Protein AF-D4YV98-F1 (afdb_monomer)

Nearest PDB structures (foldseek):
  6u4b-assembly1_A  TM=9.496E-01  e=3.202E-06  Klebsiella pneumoniae
  7rgo-assembly1_B  TM=4.387E-01  e=6.402E+00  Escherichia coli

Solvent-accessible surface area (backbone atoms only — not comparable to full-atom values): 5021 Å² total; per-residue (Å²): 131,92,75,83,43,52,41,35,32,30,41,28,78,63,90,68,88,72,82,87,59,86,46,61,41,51,29,29,42,29,28,66,78,64,66,59,93,90,64,92,47,49,50,15,52,54,82,62,54,51,10,81,47,19,94,81,50,46,68,51,21,43,54,50,17,41,70,66,65,62,70,94,62,77,42,81,47,78,43,49,61,90,70,120

InterPro domains:
  IPR025536 Domain of unknown function DUF4422 [PF14393] (8-84)

pLDDT: mean 95.53, std 5.88, range [60.16, 98.81]

Radius of gyration: 12.48 Å; Cα contacts (8 Å, |Δi|>4): 152; chains: 1; bounding box: 36×26×37 Å

Secondary structure (DSSP, 8-state):
-PPP-EEEEEEESS------STTEEEEETTHHHH--TT--SEETTSSS--GGGHHHHTTHHHHHHHHHH--S-SEEEEEETT--

Mean predicted aligned error: 2.8 Å

Sequence (84 aa):
MFKIKTVIMVAAHKKFPMPHSEGYLPVLVGAAKNYKPGIKYQRDDEGENISSKNPNYNELTAVYWAWKNLKDVDAIGLVHYRRL

Organism: NCBI:txid585524

Foldseek 3Di:
DDDAAAAEEAEDCDDDDDDPDPRYAYENALCVPRDDPPPPGHYLPPDDFDRPCCVPCPCVRVVVSCVGPPDPHRYYHYDYNVGD

Structure (mmCIF, N/CA/C/O backbone):
data_AF-D4YV98-F1
#
_entry.id   AF-D4YV98-F1
#
loop_
_atom_site.group_PDB
_atom_site.id
_atom_site.type_symbol
_atom_site.label_atom_id
_atom_site.label_alt_id
_atom_site.label_comp_id
_atom_site.label_asym_id
_atom_site.label_entity_id
_atom_site.label_seq_id
_atom_site.pdbx_PDB_ins_code
_atom_site.Cartn_x
_atom_site.Cartn_y
_atom_site.Cartn_z
_atom_site.occupancy
_atom_site.B_iso_or_equiv
_atom_site.auth_seq_id
_atom_site.auth_comp_id
_atom_site.auth_asym_id
_atom_site.auth_atom_id
_atom_site.pdbx_PDB_model_num
ATOM 1 N N . MET A 1 1 ? -23.155 3.335 20.230 1.00 60.16 1 MET A N 1
ATOM 2 C CA . MET A 1 1 ? -22.129 2.269 20.211 1.00 60.16 1 MET A CA 1
ATOM 3 C C . MET A 1 1 ? -21.007 2.7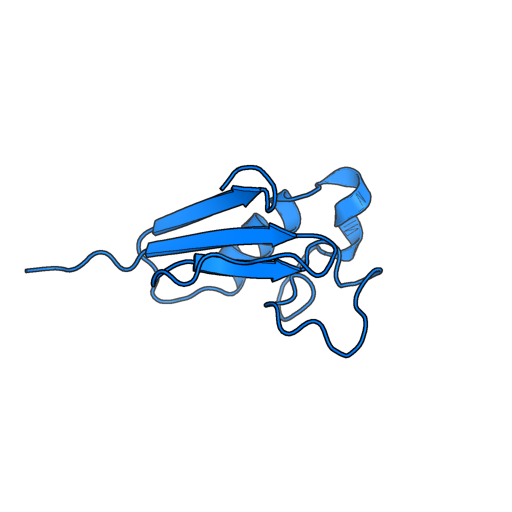59 19.306 1.00 60.16 1 MET A C 1
ATOM 5 O O . MET A 1 1 ? -21.316 3.108 18.174 1.00 60.16 1 MET A O 1
ATOM 9 N N . PHE A 1 2 ? -19.770 2.897 19.790 1.00 70.38 2 PHE A N 1
ATOM 10 C CA . PHE A 1 2 ? -18.647 3.275 18.919 1.00 70.38 2 PHE A CA 1
ATOM 11 C C . PHE A 1 2 ? -18.370 2.115 17.954 1.00 70.38 2 PHE A C 1
ATOM 13 O O . PHE A 1 2 ? -18.154 0.988 18.398 1.00 70.38 2 PHE A O 1
ATOM 20 N N . LYS A 1 3 ? -18.445 2.369 16.644 1.00 82.25 3 LYS A N 1
ATOM 21 C CA . LYS A 1 3 ? -18.096 1.388 15.610 1.00 82.25 3 LYS A CA 1
ATOM 22 C C . LYS A 1 3 ? -16.641 1.641 15.228 1.00 82.25 3 LYS A C 1
ATOM 24 O O . LYS A 1 3 ? -16.339 2.721 14.736 1.00 82.25 3 LYS A O 1
ATOM 29 N N . ILE A 1 4 ? -15.769 0.667 15.479 1.00 90.38 4 ILE A N 1
ATOM 30 C CA . ILE A 1 4 ? -14.362 0.730 15.064 1.00 90.38 4 ILE A CA 1
ATOM 31 C C . ILE A 1 4 ? -14.320 0.787 13.534 1.00 90.38 4 ILE A C 1
ATOM 33 O O . ILE A 1 4 ? -14.894 -0.075 12.860 1.00 90.38 4 ILE A O 1
ATOM 37 N N . LYS A 1 5 ? -13.656 1.802 12.980 1.00 93.50 5 LYS A N 1
ATOM 38 C CA . LYS A 1 5 ? -13.409 1.938 11.545 1.00 93.50 5 LYS A CA 1
ATOM 39 C C . LYS A 1 5 ? -12.120 1.203 11.188 1.00 93.50 5 LYS A C 1
ATOM 41 O O . LYS A 1 5 ? -11.018 1.681 11.450 1.00 93.50 5 LYS A O 1
ATOM 46 N N . THR A 1 6 ? -12.274 0.029 10.585 1.00 95.75 6 THR A N 1
ATOM 47 C CA . THR A 1 6 ? -11.167 -0.850 10.187 1.00 95.75 6 THR A CA 1
ATOM 48 C C . THR A 1 6 ? -10.960 -0.826 8.677 1.00 95.75 6 THR A C 1
ATOM 50 O O . THR A 1 6 ? -11.923 -0.896 7.915 1.00 95.75 6 THR A O 1
ATOM 53 N N . VAL A 1 7 ? -9.698 -0.785 8.249 1.00 97.69 7 VAL A N 1
ATOM 54 C CA . VAL A 1 7 ? -9.298 -0.978 6.849 1.00 97.69 7 VAL A CA 1
ATOM 55 C C . VAL A 1 7 ? -8.336 -2.157 6.768 1.00 97.69 7 VAL A C 1
ATOM 57 O O . VAL A 1 7 ? -7.285 -2.145 7.399 1.00 97.69 7 VAL A O 1
ATOM 60 N N . ILE A 1 8 ? -8.668 -3.171 5.973 1.00 97.56 8 ILE A N 1
ATOM 61 C CA . ILE A 1 8 ? -7.799 -4.317 5.696 1.00 97.56 8 ILE A CA 1
ATOM 62 C C . ILE A 1 8 ? -7.258 -4.164 4.279 1.00 97.56 8 ILE A C 1
ATOM 64 O O . ILE A 1 8 ? -7.979 -4.327 3.294 1.00 97.56 8 ILE A O 1
ATOM 68 N N . MET A 1 9 ? -5.974 -3.847 4.162 1.00 98.19 9 MET A N 1
ATOM 69 C CA . MET A 1 9 ? -5.323 -3.723 2.867 1.00 98.19 9 MET A CA 1
ATOM 70 C C . MET A 1 9 ? -5.071 -5.094 2.251 1.00 98.19 9 MET A C 1
ATOM 72 O O . MET A 1 9 ? -4.441 -5.951 2.869 1.00 98.19 9 MET A O 1
ATOM 76 N N . VAL A 1 10 ? -5.496 -5.275 1.004 1.00 98.31 10 VAL A N 1
ATOM 77 C CA . VAL A 1 10 ? -5.150 -6.442 0.190 1.00 98.31 10 VAL A CA 1
ATOM 78 C C . VAL A 1 10 ? -3.982 -6.065 -0.710 1.00 98.31 10 VAL A C 1
ATOM 80 O O . VAL A 1 10 ? -4.172 -5.418 -1.740 1.00 98.31 10 VAL A O 1
ATOM 83 N N . ALA A 1 11 ? -2.770 -6.461 -0.330 1.00 98.31 11 ALA A N 1
ATOM 84 C CA . ALA A 1 11 ? -1.577 -6.166 -1.113 1.00 98.31 11 ALA A CA 1
ATOM 85 C C . ALA A 1 11 ? -1.504 -7.059 -2.360 1.00 98.31 11 ALA A C 1
ATOM 87 O O . ALA A 1 11 ? -1.456 -8.291 -2.265 1.00 98.31 11 ALA A O 1
ATOM 88 N N . ALA A 1 12 ? -1.481 -6.428 -3.535 1.00 97.56 12 ALA A N 1
ATOM 89 C CA . ALA A 1 12 ? -1.414 -7.077 -4.838 1.00 97.56 12 ALA A CA 1
ATOM 90 C C . ALA A 1 12 ? -0.408 -6.361 -5.749 1.00 97.56 12 ALA A C 1
ATOM 92 O O . ALA A 1 12 ? -0.296 -5.146 -5.716 1.00 97.56 12 ALA A O 1
ATOM 93 N N . HIS A 1 13 ? 0.290 -7.091 -6.619 1.00 96.38 13 HIS A N 1
ATOM 94 C CA . HIS A 1 13 ? 1.168 -6.503 -7.652 1.00 96.38 13 HIS A CA 1
ATOM 95 C C . HIS A 1 13 ? 0.575 -6.612 -9.070 1.00 96.38 13 HIS A C 1
ATOM 97 O O . HIS A 1 13 ? 1.250 -6.350 -10.063 1.00 96.38 13 HIS A O 1
ATOM 103 N N . LYS A 1 14 ? -0.670 -7.093 -9.182 1.00 94.94 14 LYS A N 1
ATOM 104 C CA . LYS A 1 14 ? -1.407 -7.296 -10.437 1.00 94.94 14 LYS A CA 1
ATOM 105 C C . LYS A 1 14 ? -2.900 -7.443 -10.161 1.00 94.94 14 LYS A C 1
ATOM 107 O O . LYS A 1 14 ? -3.298 -7.697 -9.027 1.00 94.94 14 LYS A O 1
ATOM 112 N N . LYS A 1 15 ? -3.716 -7.355 -11.214 1.00 95.38 15 LYS A N 1
ATOM 113 C CA . LYS A 1 15 ? -5.159 -7.610 -11.131 1.00 95.38 15 LYS A CA 1
ATOM 114 C C . LYS A 1 15 ? -5.441 -9.031 -10.619 1.00 95.38 15 LYS A C 1
ATOM 116 O O . LYS A 1 15 ? -4.849 -9.995 -11.104 1.00 95.38 15 LYS A O 1
ATOM 121 N N . PHE A 1 16 ? -6.361 -9.144 -9.670 1.00 95.25 16 PHE A N 1
ATOM 122 C CA . PHE A 1 16 ? -6.818 -10.392 -9.064 1.00 95.25 16 PHE A CA 1
ATOM 123 C C . PHE A 1 16 ? -8.271 -10.243 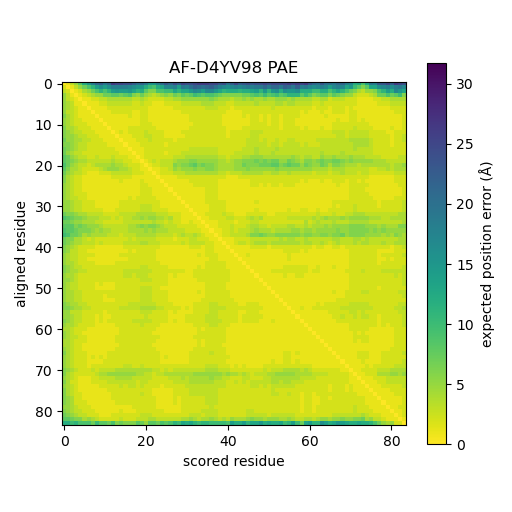-8.564 1.00 95.25 16 PHE A C 1
ATOM 125 O O . PHE A 1 16 ? -8.708 -9.106 -8.351 1.00 95.25 16 PHE A O 1
ATOM 132 N N . PRO A 1 17 ? -9.039 -11.337 -8.396 1.00 94.81 17 PRO A N 1
ATOM 133 C CA . PRO A 1 17 ? -10.313 -11.289 -7.681 1.00 94.81 17 PRO A CA 1
ATOM 134 C C . PRO A 1 17 ? -10.139 -10.694 -6.279 1.00 94.81 17 PRO A C 1
ATOM 136 O O . PRO A 1 17 ? -9.275 -11.133 -5.527 1.00 94.81 17 PRO A O 1
ATOM 139 N N . MET A 1 18 ? -10.929 -9.676 -5.948 1.00 95.19 18 MET A N 1
ATOM 140 C CA . MET A 1 18 ? -10.874 -8.993 -4.653 1.00 95.19 18 MET A CA 1
ATOM 141 C C . MET A 1 18 ? -12.099 -9.365 -3.818 1.00 95.19 18 MET A C 1
ATOM 143 O O . MET A 1 18 ? -13.132 -9.694 -4.399 1.00 95.19 18 MET A O 1
ATOM 147 N N . PRO A 1 19 ? -12.016 -9.323 -2.479 1.00 93.31 19 PRO A N 1
ATOM 148 C CA . PRO A 1 19 ? -13.181 -9.504 -1.626 1.00 93.31 19 PRO A CA 1
ATOM 149 C C . PRO A 1 19 ? -14.161 -8.343 -1.835 1.00 93.31 19 PRO A C 1
ATOM 151 O O . PRO A 1 19 ? -13.754 -7.207 -2.074 1.00 93.31 19 PRO A O 1
ATOM 154 N N . HIS A 1 20 ? -15.459 -8.640 -1.768 1.00 90.75 20 HIS A N 1
ATOM 155 C CA . HIS A 1 20 ? -16.524 -7.644 -1.956 1.00 90.75 20 HIS A CA 1
ATOM 156 C C . HIS A 1 20 ? -17.041 -7.080 -0.624 1.00 90.75 20 HIS A C 1
ATOM 158 O O . HIS A 1 20 ? -17.845 -6.151 -0.618 1.00 90.75 20 HIS A O 1
ATOM 164 N N . SER A 1 21 ? -16.606 -7.654 0.499 1.00 92.25 21 SER A N 1
ATOM 165 C CA . SER A 1 21 ? -16.992 -7.211 1.836 1.00 92.25 21 SER A CA 1
ATOM 166 C C . SER A 1 21 ? -16.441 -5.818 2.142 1.00 92.25 21 SER A C 1
ATOM 168 O O . SER A 1 21 ? -15.318 -5.481 1.760 1.00 92.25 21 SER A O 1
ATOM 170 N N . GLU A 1 22 ? -17.221 -5.027 2.877 1.00 91.69 22 GLU A N 1
ATOM 171 C CA . GLU A 1 22 ? -16.815 -3.703 3.350 1.00 91.69 22 GLU A CA 1
ATOM 172 C C . GLU A 1 22 ? -15.525 -3.780 4.190 1.00 91.69 22 GLU A C 1
ATOM 174 O O . GLU A 1 22 ? -15.278 -4.762 4.893 1.00 91.69 22 GLU A O 1
ATOM 179 N N . GLY A 1 23 ? -14.692 -2.740 4.113 1.00 93.06 23 GLY A N 1
ATOM 180 C CA . GLY A 1 23 ? -13.451 -2.624 4.886 1.00 93.06 23 GLY A CA 1
ATOM 181 C C . GLY A 1 23 ? -12.204 -3.178 4.194 1.00 93.06 23 GLY A C 1
ATOM 182 O O . GLY A 1 23 ? -11.098 -2.849 4.617 1.00 93.06 23 GLY A O 1
ATOM 183 N N . TYR A 1 24 ? -12.334 -3.946 3.108 1.00 96.75 24 TYR A N 1
ATOM 184 C CA . TYR A 1 24 ? -11.178 -4.355 2.308 1.00 96.75 24 TYR A CA 1
ATOM 185 C C . TYR A 1 24 ? -10.772 -3.279 1.298 1.00 96.75 24 TYR A C 1
ATOM 187 O O . TYR A 1 24 ? -11.584 -2.808 0.504 1.00 96.75 24 TYR A O 1
ATOM 195 N N . LEU A 1 25 ? -9.485 -2.934 1.294 1.00 97.56 25 LEU A N 1
ATOM 196 C CA . LEU A 1 25 ? -8.888 -1.962 0.382 1.00 97.56 25 LEU A CA 1
ATOM 197 C C . LEU A 1 25 ? -7.822 -2.647 -0.483 1.00 97.56 25 LEU A C 1
ATOM 199 O O . LEU A 1 25 ? -6.725 -2.917 0.006 1.00 97.56 25 LEU A O 1
ATOM 203 N N . PRO A 1 26 ? -8.093 -2.939 -1.764 1.00 97.88 26 PRO A N 1
ATOM 204 C CA . PRO A 1 26 ? -7.058 -3.398 -2.683 1.00 97.88 26 PRO A CA 1
ATOM 205 C C . PRO A 1 26 ? -5.966 -2.339 -2.851 1.00 97.88 26 PRO A C 1
ATOM 207 O O . PRO A 1 26 ? -6.262 -1.211 -3.253 1.00 97.88 26 PRO A O 1
ATOM 210 N N . VAL A 1 27 ? -4.712 -2.715 -2.590 1.00 98.50 27 VAL A N 1
ATOM 211 C CA . VAL A 1 27 ? -3.535 -1.853 -2.757 1.00 98.50 27 VAL A CA 1
ATOM 212 C C . VAL A 1 27 ? -2.590 -2.460 -3.794 1.00 98.50 27 VAL A C 1
ATOM 214 O O . VAL A 1 27 ? -2.139 -3.598 -3.643 1.00 98.50 27 VAL A O 1
ATOM 217 N N . LEU A 1 28 ? -2.279 -1.702 -4.848 1.00 98.56 28 LEU A N 1
ATOM 218 C CA . LEU A 1 28 ? -1.232 -2.031 -5.809 1.00 98.56 28 LEU A CA 1
ATOM 219 C C . LEU A 1 28 ? 0.131 -1.669 -5.208 1.00 98.56 28 LEU A C 1
ATOM 221 O O . LEU A 1 28 ? 0.474 -0.490 -5.138 1.00 98.56 28 LEU A O 1
ATOM 225 N N . VAL A 1 29 ? 0.889 -2.679 -4.780 1.00 98.50 29 VAL A N 1
ATOM 226 C CA . VAL A 1 29 ? 2.234 -2.503 -4.211 1.00 98.50 29 VAL A CA 1
ATOM 227 C C . VAL A 1 29 ? 3.300 -2.414 -5.294 1.00 98.50 29 VAL A C 1
ATOM 229 O O . VAL A 1 29 ? 3.215 -3.093 -6.323 1.00 98.50 29 VAL A O 1
ATOM 232 N N . GLY A 1 30 ? 4.319 -1.585 -5.068 1.00 98.38 30 GLY A N 1
ATOM 233 C CA . GLY A 1 30 ? 5.348 -1.297 -6.065 1.00 98.38 30 GLY A CA 1
ATOM 234 C C . GLY A 1 30 ? 4.805 -0.570 -7.297 1.00 98.38 30 GLY A C 1
ATOM 235 O O . GLY A 1 30 ? 5.392 -0.694 -8.381 1.00 98.38 30 GLY A O 1
ATOM 236 N N . ALA A 1 31 ? 3.702 0.174 -7.141 1.00 98.31 31 ALA A N 1
ATOM 237 C CA . ALA A 1 31 ? 3.025 0.901 -8.212 1.00 98.31 31 ALA A CA 1
ATOM 238 C C . ALA A 1 31 ? 3.961 1.851 -8.970 1.00 98.31 31 ALA A C 1
ATOM 240 O O . ALA A 1 31 ? 3.834 1.964 -10.190 1.00 98.31 31 ALA A O 1
ATOM 241 N N . ALA A 1 32 ? 4.987 2.389 -8.296 1.00 98.25 32 ALA A N 1
ATOM 242 C CA . ALA A 1 32 ? 6.014 3.236 -8.901 1.00 98.25 32 ALA A CA 1
ATOM 243 C C . ALA A 1 32 ? 6.738 2.582 -10.095 1.00 98.25 32 ALA A C 1
ATOM 245 O O . ALA A 1 32 ? 7.367 3.277 -10.890 1.00 98.25 32 ALA A O 1
ATOM 246 N N . LYS A 1 33 ? 6.699 1.246 -10.214 1.00 96.25 33 LYS A N 1
ATOM 247 C CA . LYS A 1 33 ? 7.343 0.492 -11.303 1.00 96.25 33 LYS A CA 1
ATOM 248 C C . LYS A 1 33 ? 6.393 -0.408 -12.090 1.00 96.25 33 LYS A C 1
ATOM 250 O O . LYS A 1 33 ? 6.707 -0.741 -13.230 1.00 96.25 33 LYS A O 1
ATOM 255 N N . ASN A 1 34 ? 5.285 -0.860 -11.500 1.00 94.94 34 ASN A N 1
ATOM 256 C CA . ASN A 1 34 ? 4.431 -1.893 -12.100 1.00 94.94 34 ASN A CA 1
ATOM 257 C C . ASN A 1 34 ? 3.017 -1.420 -12.479 1.00 94.94 34 ASN A C 1
ATOM 259 O O . ASN A 1 34 ? 2.249 -2.222 -13.021 1.00 94.94 34 ASN A O 1
ATOM 263 N N . TYR A 1 35 ? 2.671 -0.152 -12.227 1.00 96.25 35 TYR A N 1
ATOM 264 C CA . TYR A 1 35 ? 1.357 0.377 -12.574 1.00 96.25 35 TYR A CA 1
ATOM 265 C C . TYR A 1 35 ? 1.089 0.306 -14.083 1.00 96.25 35 TYR A C 1
ATOM 267 O O . TYR A 1 35 ? 1.941 0.613 -14.918 1.00 96.25 35 TYR A O 1
ATOM 275 N N . LYS A 1 36 ? -0.140 -0.092 -14.424 1.00 92.50 36 LYS A N 1
ATOM 276 C CA . LYS A 1 36 ? -0.676 -0.092 -15.785 1.00 92.50 36 LYS A CA 1
ATOM 277 C C . LYS A 1 36 ? -2.114 0.431 -15.763 1.00 92.50 36 LYS A C 1
ATOM 279 O O . LYS A 1 36 ? -2.862 0.067 -14.847 1.00 92.50 36 LYS A O 1
ATOM 284 N N . PRO A 1 37 ? -2.538 1.211 -16.776 1.00 92.88 37 PRO A N 1
ATOM 285 C CA . PRO A 1 37 ? -3.935 1.604 -16.922 1.00 92.88 37 PRO A CA 1
ATOM 286 C C . PRO A 1 37 ? -4.880 0.393 -16.850 1.00 92.88 37 PRO A C 1
ATOM 288 O O . PRO A 1 37 ? -4.598 -0.663 -17.415 1.00 92.88 37 PRO A O 1
ATOM 291 N N . GLY A 1 38 ? -6.004 0.544 -16.143 1.00 90.75 38 GLY A N 1
ATOM 292 C CA . GLY A 1 38 ? -7.030 -0.500 -15.999 1.00 90.75 38 GLY A CA 1
ATOM 293 C C . GLY A 1 38 ? -7.002 -1.287 -14.680 1.00 90.75 38 GLY A C 1
ATOM 294 O O . GLY A 1 38 ? -7.943 -2.037 -14.410 1.00 90.75 38 GLY A O 1
ATOM 295 N N . ILE A 1 39 ? -5.986 -1.096 -13.830 1.00 93.94 39 ILE A N 1
ATOM 296 C CA . ILE A 1 39 ? -5.991 -1.571 -12.436 1.00 93.94 39 ILE A CA 1
ATOM 297 C C . ILE A 1 39 ? -6.500 -0.434 -11.543 1.00 93.94 39 ILE A C 1
ATOM 299 O O . ILE A 1 39 ? -5.806 0.556 -11.346 1.00 93.94 39 ILE A O 1
ATOM 303 N N . LYS A 1 40 ? -7.720 -0.575 -11.010 1.00 94.25 40 LYS A N 1
ATOM 304 C CA . LYS A 1 40 ? -8.389 0.434 -10.163 1.00 94.25 40 LYS A CA 1
ATOM 305 C C . LYS A 1 40 ? -8.156 0.203 -8.661 1.00 94.25 40 LYS A C 1
ATOM 307 O O . LYS A 1 40 ? -9.088 0.297 -7.872 1.00 94.25 40 LYS A O 1
ATOM 312 N N . TYR A 1 41 ? -6.948 -0.201 -8.284 1.00 97.44 41 TYR A N 1
ATOM 313 C CA . TYR A 1 41 ? -6.570 -0.376 -6.877 1.00 97.44 41 TYR A CA 1
ATOM 314 C C . TYR A 1 41 ? -5.981 0.924 -6.344 1.00 97.44 41 TYR A C 1
ATOM 316 O O . TYR A 1 41 ? -5.459 1.715 -7.131 1.00 97.44 41 TYR A O 1
ATOM 324 N N . GLN A 1 42 ? -6.023 1.121 -5.027 1.00 98.12 42 GLN A N 1
ATOM 325 C CA . GLN A 1 42 ? -5.252 2.189 -4.400 1.00 98.12 42 GLN A CA 1
ATOM 326 C C . GLN A 1 42 ? -3.775 1.948 -4.698 1.00 98.12 42 GLN A C 1
ATOM 328 O O . GLN A 1 42 ? -3.286 0.838 -4.506 1.00 98.12 42 GLN A O 1
ATOM 333 N N . ARG A 1 43 ? -3.050 2.947 -5.186 1.00 98.50 43 ARG A N 1
ATOM 334 C CA . ARG A 1 43 ? -1.624 2.779 -5.467 1.00 98.50 43 ARG A CA 1
ATOM 335 C C . ARG A 1 43 ? -0.800 3.184 -4.258 1.00 98.50 43 ARG A C 1
ATOM 337 O O . ARG A 1 43 ? -1.089 4.198 -3.626 1.00 98.50 43 ARG A O 1
ATOM 344 N N . ASP A 1 44 ? 0.232 2.403 -3.961 1.00 98.69 44 ASP A N 1
ATOM 345 C CA . ASP A 1 44 ? 1.159 2.710 -2.872 1.00 98.69 44 ASP A CA 1
ATOM 346 C C . ASP A 1 44 ? 2.170 3.811 -3.226 1.00 98.69 44 ASP A C 1
ATOM 348 O O . ASP A 1 44 ? 2.967 4.174 -2.371 1.00 98.69 44 ASP A O 1
ATOM 352 N N . ASP A 1 45 ? 2.166 4.330 -4.459 1.00 98.69 45 ASP A N 1
ATOM 353 C CA . ASP A 1 45 ? 3.036 5.415 -4.932 1.00 98.69 45 ASP A CA 1
ATOM 354 C C . ASP A 1 45 ? 2.357 6.795 -4.975 1.00 98.69 45 ASP A C 1
ATOM 356 O O . ASP A 1 45 ? 2.952 7.767 -5.442 1.00 98.69 45 ASP A O 1
ATOM 360 N N . GLU A 1 46 ? 1.129 6.896 -4.468 1.00 98.38 46 GLU A N 1
ATOM 361 C CA . GLU A 1 46 ? 0.406 8.159 -4.303 1.00 98.38 46 GLU A CA 1
ATOM 362 C C . GLU A 1 46 ? 0.698 8.780 -2.928 1.00 98.38 46 GLU A C 1
ATOM 364 O O . GLU A 1 46 ? 0.881 8.066 -1.945 1.00 98.38 46 GLU A O 1
ATOM 369 N N . GLY A 1 47 ? 0.730 10.112 -2.824 1.00 98.19 47 GLY A N 1
ATOM 370 C CA . GLY A 1 47 ? 1.023 10.793 -1.554 1.00 98.19 47 GLY A CA 1
ATOM 371 C C . GLY A 1 47 ? 2.435 10.509 -1.018 1.00 98.19 47 GLY A C 1
ATOM 372 O O . GLY A 1 47 ? 3.374 10.297 -1.788 1.00 98.19 47 GLY A O 1
ATOM 373 N N . GLU A 1 48 ? 2.608 10.515 0.308 1.00 98.69 48 GLU A N 1
ATOM 374 C CA . GLU A 1 48 ? 3.903 10.197 0.932 1.00 98.69 48 GLU A CA 1
ATOM 375 C C . GLU A 1 48 ? 4.128 8.681 0.918 1.00 98.69 48 GLU A C 1
ATOM 377 O O . GLU A 1 48 ? 3.325 7.917 1.458 1.00 98.69 48 GLU A O 1
ATOM 382 N N . ASN A 1 49 ? 5.215 8.228 0.288 1.00 98.81 49 ASN A N 1
ATOM 383 C CA . ASN A 1 49 ? 5.406 6.807 0.035 1.00 98.81 49 ASN A CA 1
ATOM 384 C C . ASN A 1 49 ? 6.864 6.349 -0.092 1.00 98.81 49 ASN A C 1
ATOM 386 O O . ASN A 1 49 ? 7.794 7.141 -0.232 1.00 98.81 49 ASN A O 1
ATOM 390 N N . ILE A 1 50 ? 7.031 5.023 -0.089 1.00 98.75 50 ILE A N 1
ATOM 391 C CA . ILE A 1 50 ? 8.288 4.322 -0.386 1.00 98.75 50 ILE A CA 1
ATOM 392 C C . ILE A 1 50 ? 8.102 3.236 -1.460 1.00 98.75 50 ILE A C 1
ATOM 394 O O . ILE A 1 50 ? 8.839 2.250 -1.474 1.00 98.75 50 ILE A O 1
ATOM 398 N N . SER A 1 51 ? 7.131 3.393 -2.366 1.00 98.75 51 SER A N 1
ATOM 399 C CA . SER A 1 51 ? 6.763 2.373 -3.365 1.00 98.75 51 SER A CA 1
ATOM 400 C C . SER A 1 51 ? 7.949 1.900 -4.216 1.00 98.75 51 SER A C 1
ATOM 402 O O . SER A 1 51 ? 8.118 0.709 -4.483 1.00 98.75 51 SER A O 1
ATOM 404 N N . SER A 1 52 ? 8.864 2.809 -4.570 1.00 98.50 52 SER A N 1
ATOM 405 C CA . SER A 1 52 ? 10.080 2.483 -5.331 1.00 98.50 52 SER A CA 1
ATOM 406 C C . SER A 1 52 ? 11.001 1.470 -4.629 1.00 98.50 52 SER A C 1
ATOM 408 O O . SER A 1 52 ? 11.782 0.78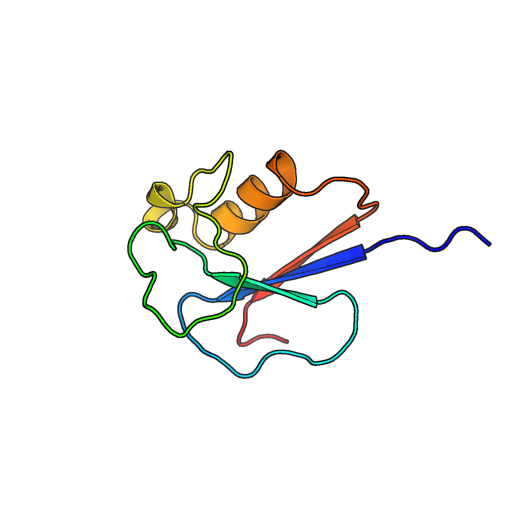6 -5.306 1.00 98.50 52 SER A O 1
ATOM 410 N N . LYS A 1 53 ? 10.876 1.331 -3.299 1.00 98.56 53 LYS A N 1
ATOM 411 C CA . LYS A 1 53 ? 11.597 0.371 -2.450 1.00 98.56 53 LYS A CA 1
ATOM 412 C C . LYS A 1 53 ? 10.884 -0.980 -2.306 1.00 98.56 53 LYS A C 1
ATOM 414 O O . LYS A 1 53 ? 11.422 -1.856 -1.631 1.00 98.56 53 LYS A O 1
ATOM 419 N N . ASN A 1 54 ? 9.743 -1.196 -2.967 1.00 98.62 54 ASN A N 1
ATOM 420 C CA . ASN A 1 54 ? 9.025 -2.477 -2.954 1.00 98.62 54 ASN A CA 1
ATOM 421 C C . ASN A 1 54 ? 9.914 -3.706 -3.238 1.00 98.62 54 ASN A C 1
ATOM 423 O O . ASN A 1 54 ? 9.722 -4.700 -2.553 1.00 98.62 54 ASN A O 1
ATOM 427 N N . PRO A 1 55 ? 10.931 -3.678 -4.130 1.00 98.00 55 PRO A N 1
ATOM 428 C CA . PRO A 1 55 ? 11.819 -4.835 -4.313 1.00 98.00 55 PRO A CA 1
ATOM 429 C C . PRO A 1 55 ? 12.551 -5.307 -3.045 1.00 98.00 55 PRO A C 1
ATOM 431 O O . PRO A 1 55 ? 12.975 -6.455 -2.992 1.00 98.00 55 PRO A O 1
ATOM 434 N N . ASN A 1 56 ? 12.700 -4.433 -2.043 1.00 98.25 56 ASN A N 1
ATOM 435 C CA . ASN A 1 56 ? 13.385 -4.731 -0.784 1.00 98.25 56 ASN A CA 1
ATOM 436 C C . ASN A 1 56 ? 12.416 -4.855 0.404 1.00 98.25 56 ASN A C 1
ATOM 438 O O . ASN A 1 56 ? 12.728 -5.536 1.375 1.00 98.25 56 ASN A O 1
ATOM 442 N N . TYR A 1 57 ? 11.267 -4.173 0.348 1.00 98.19 57 TYR A N 1
ATOM 443 C CA . TYR A 1 57 ? 10.306 -4.079 1.456 1.00 98.19 57 TYR A CA 1
ATOM 444 C C . TYR A 1 57 ? 9.010 -4.867 1.222 1.00 98.19 57 TYR A C 1
ATOM 446 O O . TYR A 1 57 ? 8.243 -5.053 2.165 1.00 98.19 57 TYR A O 1
ATOM 454 N N . ASN A 1 58 ? 8.769 -5.345 -0.001 1.00 97.31 58 ASN A N 1
ATOM 455 C CA . ASN A 1 58 ? 7.545 -6.033 -0.415 1.00 97.31 58 ASN A CA 1
ATOM 456 C C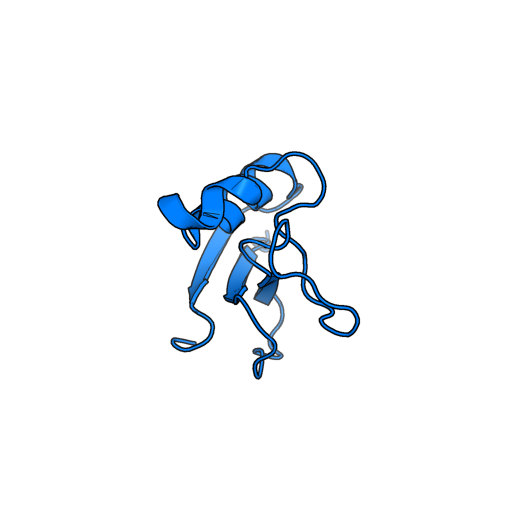 . ASN A 1 58 ? 6.284 -5.306 0.099 1.00 97.31 58 ASN A C 1
ATOM 458 O O . ASN A 1 58 ? 6.205 -4.080 0.032 1.00 97.31 58 ASN A O 1
ATOM 462 N N . GLU A 1 59 ? 5.315 -6.029 0.666 1.00 97.88 59 GLU A N 1
ATOM 463 C CA . GLU A 1 59 ? 4.029 -5.487 1.114 1.00 97.88 59 GLU A CA 1
ATOM 464 C C . GLU A 1 59 ? 4.138 -4.422 2.223 1.00 97.88 59 GLU A C 1
ATOM 466 O O . GLU A 1 59 ? 3.167 -3.710 2.483 1.00 97.88 59 GLU A O 1
ATOM 471 N N . LEU A 1 60 ? 5.310 -4.241 2.847 1.00 98.31 60 LEU A N 1
ATOM 472 C CA . LEU A 1 60 ? 5.522 -3.154 3.807 1.00 98.31 60 LEU A CA 1
ATOM 473 C C . LEU A 1 60 ? 5.412 -1.768 3.161 1.00 98.31 60 LEU A C 1
ATOM 475 O O . LEU A 1 60 ? 5.164 -0.795 3.874 1.00 98.31 60 LEU A O 1
ATOM 479 N N . THR A 1 61 ? 5.537 -1.645 1.834 1.00 98.69 61 THR A N 1
ATOM 480 C CA . THR A 1 61 ? 5.262 -0.370 1.157 1.00 98.69 61 THR A CA 1
ATOM 481 C C . THR A 1 61 ? 3.792 0.038 1.271 1.00 98.69 61 THR A C 1
ATOM 483 O O . THR A 1 61 ? 3.524 1.223 1.461 1.00 98.69 61 THR A O 1
ATOM 486 N N . ALA A 1 62 ? 2.849 -0.917 1.277 1.00 98.69 62 ALA A N 1
ATOM 487 C CA . ALA A 1 62 ? 1.436 -0.643 1.552 1.00 98.69 62 ALA A CA 1
ATOM 488 C C . ALA A 1 62 ? 1.225 -0.171 2.995 1.00 98.69 62 ALA A C 1
ATOM 490 O O . ALA A 1 62 ? 0.494 0.786 3.232 1.00 98.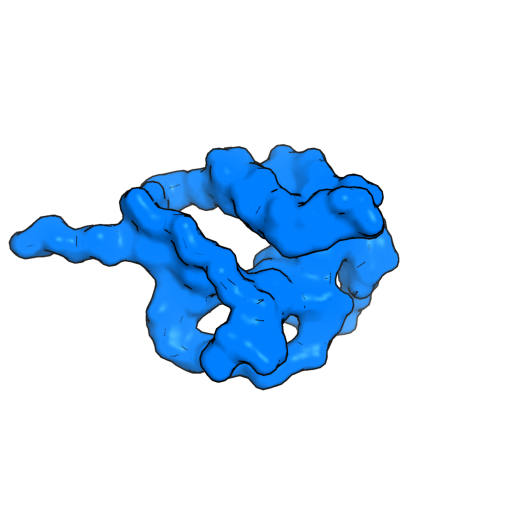69 62 ALA A O 1
ATOM 491 N N . VAL A 1 63 ? 1.894 -0.809 3.962 1.00 98.50 63 VAL A N 1
ATOM 492 C CA . VAL A 1 63 ? 1.806 -0.423 5.381 1.00 98.50 63 VAL A CA 1
ATOM 493 C C . VAL A 1 63 ? 2.343 0.987 5.596 1.00 98.50 63 VAL A C 1
ATOM 495 O O . VAL A 1 63 ? 1.702 1.795 6.265 1.00 98.50 63 VAL A O 1
ATOM 498 N N . TYR A 1 64 ? 3.490 1.308 4.994 1.00 98.69 64 TYR A N 1
ATOM 499 C CA . TYR A 1 64 ? 4.051 2.654 5.047 1.00 98.69 64 TYR A CA 1
ATOM 500 C C . TYR A 1 64 ? 3.097 3.677 4.427 1.00 98.69 64 TYR A C 1
ATOM 502 O O . TYR A 1 64 ? 2.817 4.708 5.035 1.00 98.69 64 TYR A O 1
ATOM 510 N N . TRP A 1 65 ? 2.573 3.382 3.235 1.00 98.75 65 TRP A N 1
ATOM 511 C CA . TRP A 1 65 ? 1.612 4.251 2.568 1.00 98.75 65 TRP A CA 1
ATOM 512 C C . TRP A 1 65 ? 0.381 4.493 3.449 1.00 98.75 65 TRP A C 1
ATOM 514 O O . TRP A 1 65 ? -0.029 5.637 3.634 1.00 98.75 65 TRP A O 1
ATOM 524 N N . ALA A 1 66 ? -0.169 3.449 4.066 1.00 98.50 66 ALA A N 1
ATOM 525 C CA . ALA A 1 66 ? -1.322 3.580 4.942 1.00 98.50 66 ALA A CA 1
ATOM 526 C C . ALA A 1 66 ? -1.032 4.422 6.183 1.00 98.50 66 ALA A C 1
ATOM 528 O O . ALA A 1 66 ? -1.824 5.301 6.511 1.00 98.50 66 ALA A O 1
ATOM 529 N N . TRP A 1 67 ? 0.121 4.215 6.825 1.00 98.06 67 TRP A N 1
ATOM 530 C CA . TRP A 1 67 ? 0.556 5.026 7.964 1.00 98.06 67 TRP A CA 1
ATOM 531 C C . TRP A 1 67 ? 0.571 6.522 7.629 1.00 98.06 67 TRP A C 1
ATOM 533 O O . TRP A 1 67 ? 0.141 7.355 8.431 1.00 98.06 67 TRP A O 1
ATOM 543 N N . LYS A 1 68 ? 1.045 6.879 6.435 1.00 98.50 68 LYS A N 1
ATOM 544 C CA . LYS A 1 68 ? 1.175 8.282 6.043 1.00 98.50 68 LYS A CA 1
ATOM 545 C C . LYS A 1 68 ? -0.121 8.895 5.531 1.00 98.50 68 LYS A C 1
ATOM 547 O O 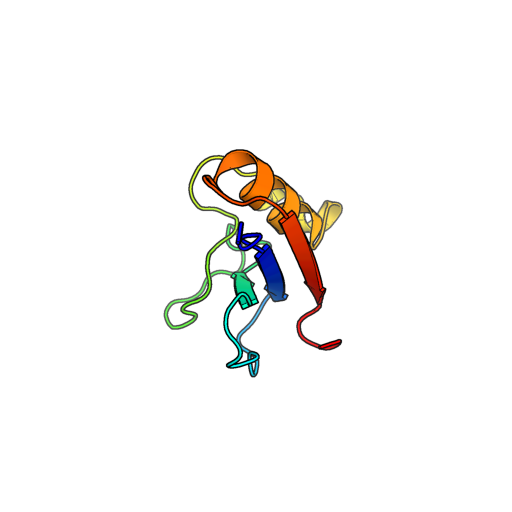. LYS A 1 68 ? -0.418 10.044 5.872 1.00 98.50 68 LYS A O 1
ATOM 552 N N . ASN A 1 69 ? -0.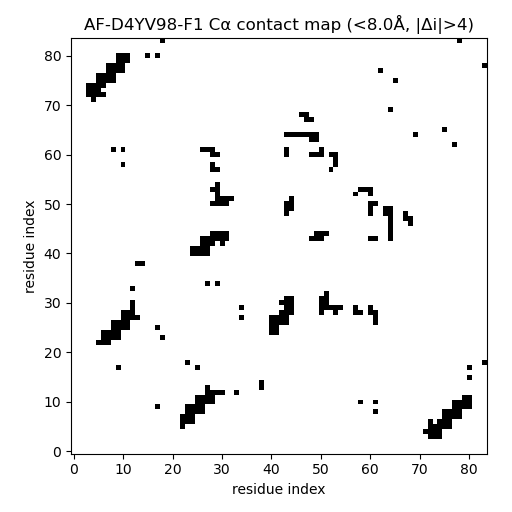909 8.135 4.777 1.00 98.31 69 ASN A N 1
ATOM 553 C CA . ASN A 1 69 ? -1.986 8.689 3.959 1.00 98.31 69 ASN A CA 1
ATOM 554 C C . ASN A 1 69 ? -3.394 8.355 4.472 1.00 98.31 69 ASN A C 1
ATOM 556 O O . ASN A 1 69 ? -4.299 9.161 4.265 1.00 98.31 69 ASN A O 1
ATOM 560 N N . LEU A 1 70 ? -3.606 7.235 5.178 1.00 97.19 70 LEU A N 1
ATOM 561 C CA . LEU A 1 70 ? -4.924 6.944 5.751 1.00 97.19 70 LEU A CA 1
ATOM 562 C C . LEU A 1 70 ? -5.155 7.792 7.005 1.00 97.19 70 LEU A C 1
ATOM 564 O O . LEU A 1 70 ? -4.337 7.817 7.926 1.00 97.19 70 LEU A O 1
ATOM 568 N N . LYS A 1 71 ? -6.287 8.498 7.023 1.00 95.44 71 LYS A N 1
ATOM 569 C CA . LYS A 1 71 ? -6.780 9.299 8.149 1.00 95.44 71 LYS A CA 1
ATOM 570 C C . LYS A 1 71 ? -8.134 8.762 8.599 1.00 95.44 71 LYS A C 1
ATOM 572 O O . LYS A 1 71 ? -8.835 8.109 7.824 1.00 95.44 71 LYS A O 1
ATOM 577 N N . ASP A 1 72 ? -8.483 9.033 9.852 1.00 93.88 72 ASP A N 1
ATOM 578 C CA . ASP A 1 72 ? -9.750 8.615 10.457 1.00 93.88 72 ASP A CA 1
ATOM 579 C C . ASP A 1 72 ? -9.966 7.094 10.384 1.00 93.88 72 ASP A C 1
ATOM 581 O O . ASP A 1 72 ? -11.020 6.634 9.953 1.00 93.88 72 ASP A O 1
ATOM 585 N N . VAL A 1 73 ? -8.948 6.302 10.726 1.00 95.25 73 VAL A N 1
ATOM 586 C CA . VAL A 1 73 ? -9.013 4.833 10.782 1.00 95.25 73 VAL A CA 1
ATOM 587 C C . VAL A 1 73 ? -8.505 4.387 12.149 1.00 95.25 73 VAL A C 1
ATOM 589 O O . VAL A 1 73 ? -7.421 4.793 12.558 1.00 95.25 73 VAL A O 1
ATOM 592 N N . ASP A 1 74 ? -9.271 3.541 12.833 1.00 96.00 74 ASP A N 1
ATOM 593 C CA . ASP A 1 74 ? -8.933 3.049 14.174 1.00 96.00 74 ASP A CA 1
ATOM 594 C C . ASP A 1 74 ? -7.991 1.838 14.121 1.00 96.00 74 ASP A C 1
ATOM 596 O O . ASP A 1 74 ? -7.176 1.629 15.017 1.00 96.00 74 ASP A O 1
ATOM 600 N N . ALA A 1 75 ? -8.104 1.021 13.067 1.00 96.06 75 ALA A N 1
ATOM 601 C CA . ALA A 1 75 ? -7.284 -0.1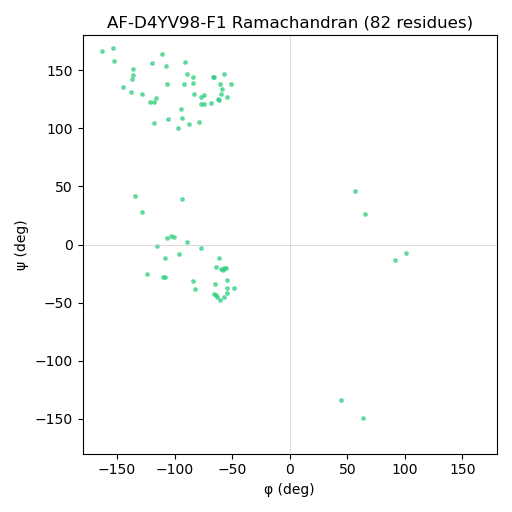70 12.878 1.00 96.06 75 ALA A CA 1
ATOM 602 C C . ALA A 1 75 ? -6.966 -0.422 11.400 1.00 96.06 75 ALA A C 1
ATOM 604 O O . ALA A 1 75 ? -7.851 -0.384 10.541 1.00 96.06 75 ALA A O 1
ATOM 605 N N . ILE A 1 76 ? -5.702 -0.740 11.120 1.00 97.50 76 ILE A N 1
ATOM 606 C CA . ILE A 1 76 ? -5.216 -1.099 9.785 1.00 97.50 76 ILE A CA 1
ATOM 607 C C . ILE A 1 76 ? -4.722 -2.547 9.816 1.00 97.50 76 ILE A C 1
ATOM 609 O O . ILE A 1 76 ? -3.882 -2.906 10.638 1.00 97.50 76 ILE A O 1
ATOM 613 N N . GLY A 1 77 ? -5.242 -3.368 8.909 1.00 96.69 77 GLY A N 1
ATOM 614 C CA . GLY A 1 77 ? -4.789 -4.731 8.648 1.00 96.69 77 GLY A CA 1
ATOM 615 C C . GLY A 1 77 ? -4.108 -4.852 7.286 1.00 96.69 77 GLY A C 1
ATOM 616 O O . GLY A 1 77 ? -4.265 -3.995 6.415 1.00 96.69 77 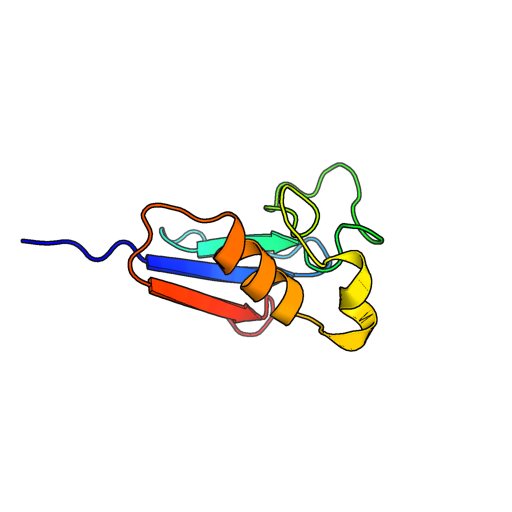GLY A O 1
ATOM 617 N N . LEU A 1 78 ? -3.374 -5.944 7.089 1.00 97.88 78 LEU A N 1
ATOM 618 C CA . LEU A 1 78 ? -2.719 -6.283 5.828 1.00 97.88 78 LEU A CA 1
ATOM 619 C C . LEU A 1 78 ? -2.895 -7.777 5.555 1.00 97.88 78 LEU A C 1
ATOM 621 O O . LEU A 1 78 ? -2.602 -8.605 6.414 1.00 97.88 78 LEU A O 1
ATOM 625 N N . VAL A 1 79 ? -3.320 -8.116 4.342 1.00 97.44 79 VAL A N 1
ATOM 626 C CA . VAL A 1 79 ? -3.412 -9.491 3.845 1.00 97.44 79 VAL A CA 1
ATOM 627 C C . VAL A 1 79 ? -2.871 -9.578 2.421 1.00 97.44 79 VAL A C 1
ATOM 629 O O . VAL A 1 79 ? -2.921 -8.626 1.642 1.00 97.44 79 VAL A O 1
ATOM 632 N N . HIS A 1 80 ? -2.338 -10.743 2.067 1.00 97.62 80 HIS A N 1
ATOM 633 C CA . HIS A 1 80 ? -1.818 -10.998 0.728 1.00 97.62 80 HIS A CA 1
ATOM 634 C C . HIS A 1 80 ? -2.952 -11.417 -0.222 1.00 97.62 80 HIS A C 1
ATOM 636 O O . HIS A 1 80 ? -3.764 -12.270 0.127 1.00 97.62 80 HIS A O 1
ATOM 642 N N . TYR A 1 81 ? -2.952 -10.923 -1.465 1.00 96.81 81 TYR A N 1
ATOM 643 C CA . TYR A 1 81 ? -4.039 -11.138 -2.438 1.00 96.81 81 TYR A CA 1
ATOM 644 C C . TYR A 1 81 ? -4.401 -12.603 -2.764 1.00 96.81 81 TYR A C 1
ATOM 646 O O . TYR A 1 81 ? -5.490 -12.868 -3.255 1.00 96.81 81 TYR A O 1
ATOM 654 N N . ARG A 1 82 ? -3.507 -13.567 -2.503 1.00 95.75 82 ARG A N 1
ATOM 655 C CA . ARG A 1 82 ? -3.748 -15.023 -2.682 1.00 95.75 82 ARG A CA 1
ATOM 656 C C . ARG A 1 82 ? -4.024 -15.796 -1.384 1.00 95.75 82 ARG A C 1
ATOM 658 O O . ARG A 1 82 ? -3.970 -17.021 -1.407 1.00 95.75 82 ARG A O 1
ATOM 665 N N . ARG A 1 83 ? -4.174 -15.110 -0.251 1.00 93.06 83 ARG A N 1
ATOM 666 C CA . ARG A 1 83 ? -4.337 -15.710 1.089 1.00 93.06 83 ARG A CA 1
ATOM 667 C C . ARG A 1 83 ? -5.472 -15.020 1.856 1.00 93.06 83 ARG A C 1
ATOM 669 O O . ARG A 1 83 ? -5.307 -14.684 3.024 1.00 93.06 83 ARG A O 1
ATOM 676 N N . LEU A 1 84 ? -6.553 -14.746 1.132 1.00 77.25 84 LEU A N 1
ATOM 677 C CA . LEU A 1 84 ? -7.799 -14.151 1.609 1.00 77.25 84 LEU A CA 1
ATOM 678 C C . LEU A 1 84 ? -8.817 -15.239 1.942 1.00 77.25 84 LEU A C 1
ATOM 680 O O . LEU A 1 84 ? -8.832 -16.242 1.191 1.00 77.25 84 LEU A O 1
#